Protein AF-A0AAD7SJH3-F1 (afdb_monomer_lite)

Sequence (180 aa):
MQALAALWVFVWAHLFPTWGDMVGSFRTSRNCTSFNQGKVPEWGAATPGAAHLCQRFHNSYHFTTLYDTHHRVAVYSAYRFQTSNGGGREKRWFVEPQAYILVGALPSASNWIVKNVNIPEYLWNAYCCLDNNGTSCAGATALNTEQNWVGRYTIADLMAFLRQYANSPVGELFFNNSEA

Organism: NCBI:txid143900

pLDDT: mean 78.44, std 15.68, range [33.34, 97.12]

Structure (mmCIF, N/CA/C/O backbone):
data_AF-A0AAD7SJH3-F1
#
_entry.id   AF-A0AAD7SJH3-F1
#
loop_
_atom_site.group_PDB
_atom_site.id
_atom_site.type_symbol
_atom_site.label_atom_id
_atom_site.label_alt_id
_atom_site.label_comp_id
_atom_site.label_asym_id
_atom_site.label_entity_id
_atom_site.label_seq_id
_atom_site.pdbx_PDB_ins_code
_atom_site.Cartn_x
_atom_site.Cartn_y
_atom_site.Cartn_z
_atom_site.occupancy
_atom_site.B_iso_or_equiv
_atom_site.auth_seq_id
_atom_site.auth_comp_id
_atom_site.auth_asym_id
_atom_site.auth_atom_id
_atom_site.pdbx_PDB_model_num
ATOM 1 N N . MET A 1 1 ? -42.296 -23.174 -16.520 1.00 50.28 1 MET A N 1
ATOM 2 C CA . MET A 1 1 ? -41.792 -22.275 -15.453 1.00 50.28 1 MET A CA 1
ATOM 3 C C . MET A 1 1 ? -40.315 -22.488 -15.075 1.00 50.28 1 MET A C 1
ATOM 5 O O . MET A 1 1 ? -39.838 -21.762 -14.221 1.00 50.28 1 MET A O 1
ATOM 9 N N . GLN A 1 2 ? -39.550 -23.386 -15.718 1.00 54.12 2 GLN A N 1
ATOM 10 C CA . GLN A 1 2 ? -38.122 -23.595 -15.389 1.00 54.12 2 GLN A CA 1
ATOM 11 C C . GLN A 1 2 ? -37.138 -22.798 -16.274 1.00 54.12 2 GLN A C 1
ATOM 13 O O . GLN A 1 2 ? -36.023 -22.521 -15.851 1.00 54.12 2 GLN A O 1
ATOM 18 N N . ALA A 1 3 ? -37.552 -22.364 -17.472 1.00 53.38 3 ALA A N 1
ATOM 19 C CA . ALA A 1 3 ? -36.672 -21.644 -18.404 1.00 53.38 3 ALA A CA 1
ATOM 20 C C . ALA A 1 3 ? -36.389 -20.182 -17.996 1.00 53.38 3 ALA A C 1
ATOM 22 O O . ALA A 1 3 ? -35.304 -19.666 -18.248 1.00 53.38 3 ALA A O 1
ATOM 23 N N . LEU A 1 4 ? -37.341 -19.519 -17.329 1.00 53.22 4 LEU A N 1
ATOM 24 C CA . LEU A 1 4 ? -37.188 -18.123 -16.900 1.00 53.22 4 LEU A CA 1
ATOM 25 C C . LEU A 1 4 ? -36.188 -17.976 -15.744 1.00 53.22 4 LEU A C 1
ATOM 27 O O . LEU A 1 4 ? -35.450 -17.001 -15.711 1.00 53.22 4 LEU A O 1
ATOM 31 N N . ALA A 1 5 ? -36.104 -18.958 -14.841 1.00 54.34 5 ALA A N 1
ATOM 32 C CA . ALA A 1 5 ? -35.140 -18.934 -13.740 1.00 54.34 5 ALA A CA 1
ATOM 33 C C . ALA A 1 5 ? -33.687 -19.065 -14.233 1.00 54.34 5 ALA A C 1
ATOM 35 O O . ALA A 1 5 ? -32.801 -18.388 -13.719 1.00 54.34 5 ALA A O 1
ATOM 36 N N . ALA A 1 6 ? -33.443 -19.876 -15.270 1.00 54.69 6 ALA A N 1
ATOM 37 C CA . ALA A 1 6 ? -32.112 -20.038 -15.855 1.00 54.69 6 ALA A CA 1
ATOM 38 C C . ALA A 1 6 ? -31.605 -18.741 -16.509 1.00 54.69 6 ALA A C 1
ATOM 40 O O . ALA A 1 6 ? -30.454 -18.360 -16.312 1.00 54.69 6 ALA A O 1
ATOM 41 N N . LEU A 1 7 ? -32.476 -18.016 -17.221 1.00 52.38 7 LEU A N 1
ATOM 42 C CA . LEU A 1 7 ? -32.133 -16.737 -17.858 1.00 52.38 7 LEU A CA 1
ATOM 43 C C . LEU A 1 7 ? -31.694 -15.664 -16.847 1.00 52.38 7 LEU A C 1
ATOM 45 O O . LEU A 1 7 ? -30.795 -14.884 -17.146 1.00 52.38 7 LEU A O 1
ATOM 49 N N . TRP A 1 8 ? -32.253 -15.653 -15.635 1.00 55.47 8 TRP A N 1
ATOM 50 C CA . TRP A 1 8 ? -31.854 -14.705 -14.586 1.00 55.47 8 TRP A CA 1
ATOM 51 C C . TRP A 1 8 ? -30.461 -14.994 -14.008 1.00 55.47 8 TRP A C 1
ATOM 53 O O . TRP A 1 8 ? -29.718 -14.059 -13.711 1.00 55.47 8 TRP A O 1
ATOM 63 N N . VAL A 1 9 ? -30.066 -16.268 -13.912 1.00 58.56 9 VAL A N 1
ATOM 64 C CA . VAL A 1 9 ? -28.726 -16.669 -13.443 1.00 58.56 9 VAL A CA 1
ATOM 65 C C . VAL A 1 9 ? -27.640 -16.265 -14.449 1.00 58.56 9 VAL A C 1
ATOM 67 O O . VAL A 1 9 ? -26.593 -15.756 -14.051 1.00 58.56 9 VAL A O 1
ATOM 70 N N . PHE A 1 10 ? -27.900 -16.414 -15.753 1.00 53.56 10 PHE A N 1
ATOM 71 C CA . PHE A 1 10 ? -26.958 -16.001 -16.803 1.00 53.56 10 PHE A CA 1
ATOM 72 C C . PHE A 1 10 ? -26.792 -14.478 -16.898 1.00 53.56 10 PHE A C 1
ATOM 74 O O . PHE A 1 10 ? -25.682 -13.996 -17.112 1.00 53.56 10 PHE A O 1
ATOM 81 N N . VAL A 1 11 ? -27.861 -13.706 -16.680 1.00 56.72 11 VAL A N 1
ATOM 82 C CA . VAL A 1 11 ? -27.787 -12.234 -16.689 1.00 56.72 11 VAL A CA 1
ATOM 83 C C . VAL A 1 11 ? -26.975 -11.705 -15.498 1.00 56.72 11 VAL A C 1
ATOM 85 O O . VAL A 1 11 ? -26.199 -10.768 -15.663 1.00 56.72 11 VAL A O 1
ATOM 88 N N . TRP A 1 12 ? -27.060 -12.334 -14.320 1.00 54.16 12 TRP A N 1
ATOM 89 C CA . TRP A 1 12 ? -26.254 -11.944 -13.152 1.00 54.16 12 TRP A CA 1
ATOM 90 C C . TRP A 1 12 ? -24.762 -12.276 -13.296 1.00 54.16 12 TRP A C 1
ATOM 92 O O . TRP A 1 12 ? -23.918 -11.487 -12.878 1.00 54.16 12 TRP A O 1
ATOM 102 N N . ALA A 1 13 ? -24.413 -13.394 -13.939 1.00 51.88 13 ALA A N 1
ATOM 103 C CA . ALA A 1 13 ? -23.016 -13.785 -14.154 1.00 51.88 13 ALA A CA 1
ATOM 104 C C . ALA A 1 13 ? -22.251 -12.853 -15.120 1.00 51.88 13 ALA A C 1
ATOM 106 O O . ALA A 1 13 ? -21.021 -12.821 -15.098 1.00 51.88 13 ALA A O 1
ATOM 107 N N . HIS A 1 14 ? -22.959 -12.080 -15.950 1.00 50.81 14 HIS A N 1
ATOM 108 C CA . HIS A 1 14 ? -22.370 -11.158 -16.930 1.00 50.81 14 HIS A CA 1
ATOM 109 C C . HIS A 1 14 ? -22.370 -9.682 -16.494 1.00 50.81 14 HIS A C 1
ATOM 111 O O . HIS A 1 14 ? -21.865 -8.837 -17.229 1.00 50.81 14 HIS A O 1
ATOM 117 N N . LEU A 1 15 ? -22.899 -9.361 -15.306 1.00 51.69 15 LEU A N 1
ATOM 118 C CA . LEU A 1 15 ? -23.045 -7.981 -14.815 1.00 51.69 15 LEU A CA 1
ATOM 119 C C . LEU A 1 15 ? -22.045 -7.573 -13.718 1.00 51.69 15 LEU A C 1
ATOM 121 O O . LEU A 1 15 ? -22.102 -6.441 -13.245 1.00 51.69 15 LEU A O 1
ATOM 125 N N . PHE A 1 16 ? -21.094 -8.435 -13.345 1.00 51.72 16 PHE A N 1
ATOM 126 C CA . PHE A 1 16 ? -20.025 -8.087 -12.399 1.00 51.72 16 PHE A CA 1
ATOM 127 C C . PHE A 1 16 ? -18.667 -8.021 -13.118 1.00 51.72 16 PHE A C 1
ATOM 129 O O . PHE A 1 16 ? -17.967 -9.029 -13.200 1.00 51.72 16 PHE A O 1
ATOM 136 N N . PRO A 1 17 ? -18.261 -6.850 -13.651 1.00 53.44 17 PRO A N 1
ATOM 137 C CA . PRO A 1 17 ? -17.028 -6.701 -14.433 1.00 53.44 17 PRO A CA 1
ATOM 138 C C . PRO A 1 17 ? -15.735 -6.750 -13.595 1.00 53.44 17 PRO A C 1
ATOM 140 O O . PRO A 1 17 ? -14.642 -6.605 -14.145 1.00 53.44 17 PRO A O 1
ATOM 143 N N . THR A 1 18 ? -15.827 -6.984 -12.284 1.00 50.72 18 THR A N 1
ATOM 144 C CA . THR A 1 18 ? -14.673 -7.134 -11.388 1.00 50.72 18 THR A CA 1
ATOM 145 C C . THR A 1 18 ? -14.770 -8.455 -10.633 1.00 50.72 18 THR A C 1
ATOM 147 O O . THR A 1 18 ? -15.501 -8.568 -9.649 1.00 50.72 18 THR A O 1
ATOM 150 N N . TRP A 1 19 ? -14.036 -9.466 -11.095 1.00 64.00 19 TRP A N 1
ATOM 151 C CA . TRP A 1 19 ? -13.797 -10.690 -10.326 1.00 64.00 19 TRP A CA 1
ATOM 152 C C . TRP A 1 19 ? -12.509 -10.539 -9.514 1.00 64.00 19 TRP A C 1
ATOM 154 O O . TRP A 1 19 ? -11.524 -9.973 -9.986 1.00 64.00 19 TRP A O 1
ATOM 164 N N . GLY A 1 20 ? -12.521 -11.028 -8.279 1.00 73.88 20 GLY A N 1
ATOM 165 C CA . GLY A 1 20 ? -11.340 -11.127 -7.433 1.00 73.88 20 GLY A CA 1
ATOM 166 C C . GLY A 1 20 ? -11.216 -12.549 -6.909 1.00 73.88 20 GLY A C 1
ATOM 167 O O . GLY A 1 20 ? -12.214 -13.134 -6.496 1.00 73.88 20 GLY A O 1
ATOM 168 N N . ASP A 1 21 ? -10.002 -13.087 -6.930 1.00 84.56 21 ASP A N 1
ATOM 169 C CA . ASP A 1 21 ? -9.717 -14.436 -6.453 1.00 84.56 21 ASP A CA 1
ATOM 170 C C . ASP A 1 21 ? -9.024 -14.351 -5.090 1.00 84.56 21 ASP A C 1
ATOM 172 O O . ASP A 1 21 ? -8.019 -13.650 -4.936 1.00 84.56 21 ASP A O 1
ATOM 176 N N . MET A 1 22 ? -9.544 -15.079 -4.100 1.00 86.69 22 MET A N 1
ATOM 177 C CA . MET A 1 22 ? -8.816 -15.326 -2.858 1.00 86.69 22 MET A CA 1
ATOM 178 C C . MET A 1 22 ? -7.807 -16.445 -3.115 1.00 86.69 22 MET A C 1
ATOM 180 O O . MET A 1 22 ? -8.180 -17.551 -3.508 1.00 86.69 22 MET A O 1
ATOM 184 N N . VAL A 1 23 ? -6.525 -16.162 -2.904 1.00 86.44 23 VAL A N 1
ATOM 185 C CA . VAL A 1 23 ? -5.441 -17.127 -3.112 1.00 86.44 23 VAL A CA 1
ATOM 186 C C . VAL A 1 23 ? -4.865 -17.587 -1.778 1.00 86.44 23 VAL A C 1
ATOM 188 O O . VAL A 1 23 ? -4.922 -16.871 -0.785 1.00 86.44 23 VAL A O 1
ATOM 191 N N . GLY A 1 24 ? -4.281 -18.787 -1.740 1.00 83.06 24 GLY A N 1
ATOM 192 C CA . GLY A 1 24 ? -3.614 -19.272 -0.526 1.00 83.06 24 GLY A CA 1
ATOM 193 C C . GLY A 1 24 ? -2.335 -18.491 -0.194 1.00 83.06 24 GLY A C 1
ATOM 194 O O . GLY A 1 24 ? -2.005 -18.302 0.969 1.00 83.06 24 GLY A O 1
ATOM 195 N N . SER A 1 25 ? -1.609 -18.032 -1.218 1.00 82.25 25 SER A N 1
ATOM 196 C CA . SER A 1 25 ? -0.428 -17.177 -1.081 1.00 82.25 25 SER A CA 1
ATOM 197 C C . SER A 1 25 ? -0.118 -16.484 -2.409 1.00 82.25 25 SER A C 1
ATOM 199 O O . SER A 1 25 ? -0.305 -17.058 -3.486 1.00 82.25 25 SER A O 1
ATOM 201 N N . PHE A 1 26 ? 0.442 -15.275 -2.352 1.00 82.62 26 PHE A N 1
ATOM 202 C CA . PHE A 1 26 ? 0.955 -14.593 -3.545 1.00 82.62 26 PHE A CA 1
ATOM 203 C C . PHE A 1 26 ? 2.170 -15.293 -4.173 1.00 82.62 26 PHE A C 1
ATOM 205 O O . PHE A 1 26 ? 2.428 -15.103 -5.363 1.00 82.62 26 PHE A O 1
ATOM 212 N N . ARG A 1 27 ? 2.902 -16.122 -3.410 1.00 74.75 27 ARG A N 1
ATOM 213 C CA . ARG A 1 27 ? 4.070 -16.868 -3.918 1.00 74.75 27 ARG A CA 1
ATOM 214 C C . ARG A 1 27 ? 3.678 -18.049 -4.804 1.00 74.75 27 ARG A C 1
ATOM 216 O O . ARG A 1 27 ? 4.405 -18.374 -5.734 1.00 74.75 27 ARG A O 1
ATOM 223 N N . THR A 1 28 ? 2.551 -18.699 -4.519 1.00 74.62 28 THR A N 1
ATOM 224 C CA . THR A 1 28 ? 2.079 -19.867 -5.282 1.00 74.62 28 THR A CA 1
ATOM 225 C C . THR A 1 28 ? 1.184 -19.484 -6.460 1.00 74.62 28 THR A C 1
ATOM 227 O O . THR A 1 28 ? 1.094 -20.237 -7.431 1.00 74.62 28 THR A O 1
ATOM 230 N N . SER A 1 29 ? 0.558 -18.304 -6.426 1.00 75.38 29 SER A N 1
ATOM 231 C CA . SER A 1 29 ? -0.288 -17.812 -7.517 1.00 75.38 29 SER A CA 1
ATOM 232 C C . SER A 1 29 ? 0.513 -17.078 -8.599 1.00 75.38 29 SER A C 1
ATOM 234 O O . SER A 1 29 ? 0.671 -15.858 -8.548 1.00 75.38 29 SER A O 1
ATOM 236 N N . ARG A 1 30 ? 0.948 -17.815 -9.635 1.00 70.31 30 ARG A N 1
ATOM 237 C CA . ARG A 1 30 ? 1.700 -17.277 -10.794 1.00 70.31 30 ARG A CA 1
ATOM 238 C C . ARG A 1 30 ? 1.043 -16.066 -11.471 1.00 70.31 30 ARG A C 1
ATOM 240 O O . ARG A 1 30 ? 1.749 -15.235 -12.030 1.00 70.31 30 ARG A O 1
ATOM 247 N N . ASN A 1 31 ? -0.281 -15.955 -11.403 1.00 72.69 31 ASN A N 1
ATOM 248 C CA . ASN A 1 31 ? -1.040 -14.885 -12.051 1.00 72.69 31 ASN A CA 1
ATOM 249 C C . ASN A 1 31 ? -0.913 -13.525 -11.346 1.00 72.69 31 ASN A C 1
ATOM 251 O O . ASN A 1 31 ? -1.164 -12.491 -11.957 1.00 72.69 31 ASN A O 1
ATOM 255 N N . CYS A 1 32 ? -0.533 -13.524 -10.068 1.00 73.31 32 CYS A N 1
ATOM 256 C CA . CYS A 1 32 ? -0.534 -12.334 -9.218 1.00 73.31 32 CYS A CA 1
ATOM 257 C C . CYS A 1 32 ? 0.868 -11.951 -8.726 1.00 73.31 32 CYS A C 1
ATOM 259 O O . CYS A 1 32 ? 1.095 -10.828 -8.282 1.00 73.31 32 CYS A O 1
ATOM 261 N N . THR A 1 33 ? 1.835 -12.869 -8.811 1.00 67.44 33 THR A N 1
ATOM 262 C CA . THR A 1 33 ? 3.204 -12.651 -8.322 1.00 67.44 33 THR A CA 1
ATOM 263 C C . THR A 1 33 ? 3.924 -11.505 -9.047 1.00 67.44 33 THR A C 1
ATOM 265 O O . THR A 1 33 ? 4.799 -10.868 -8.462 1.00 67.44 33 THR A O 1
ATOM 268 N N . SER A 1 34 ? 3.543 -11.191 -10.293 1.00 65.00 34 SER A N 1
ATOM 269 C CA . SER A 1 34 ? 4.187 -10.153 -11.114 1.00 65.00 34 SER A CA 1
ATOM 270 C C . SER A 1 34 ? 4.087 -8.737 -10.537 1.00 65.00 34 SER A C 1
ATOM 272 O O . SER A 1 34 ? 4.909 -7.890 -10.879 1.00 65.00 34 SER A O 1
ATOM 274 N N . PHE A 1 35 ? 3.106 -8.466 -9.670 1.00 63.34 35 PHE A N 1
ATOM 275 C CA . PHE A 1 35 ? 2.871 -7.126 -9.113 1.00 63.34 35 PHE A CA 1
ATOM 276 C C . PHE A 1 35 ? 3.778 -6.786 -7.929 1.00 63.34 35 PHE A C 1
ATOM 278 O O . PHE A 1 35 ? 3.987 -5.613 -7.646 1.00 63.34 35 PHE A O 1
ATOM 285 N N . ASN A 1 36 ? 4.384 -7.797 -7.306 1.00 59.31 36 ASN A N 1
ATOM 286 C CA . ASN A 1 36 ? 5.293 -7.636 -6.171 1.00 59.31 36 ASN A CA 1
ATOM 287 C C . ASN A 1 36 ? 6.776 -7.685 -6.590 1.00 59.31 36 ASN A C 1
ATOM 289 O O . ASN A 1 36 ? 7.635 -7.996 -5.777 1.00 59.31 36 ASN A O 1
ATOM 293 N N . GLN A 1 37 ? 7.102 -7.492 -7.877 1.00 66.19 37 GLN A N 1
ATOM 294 C CA . GLN A 1 37 ? 8.475 -7.653 -8.401 1.00 66.19 37 GLN A CA 1
ATOM 295 C C . GLN A 1 37 ? 9.161 -8.977 -7.985 1.00 66.19 37 GLN A C 1
ATOM 297 O O . GLN A 1 37 ? 10.377 -9.051 -7.851 1.00 66.19 37 GLN A O 1
ATOM 302 N N . GLY A 1 38 ? 8.390 -10.041 -7.734 1.00 63.22 38 GLY A N 1
ATOM 303 C CA . GLY A 1 38 ? 8.919 -11.321 -7.252 1.00 63.22 38 GLY A CA 1
ATOM 304 C C . GLY A 1 38 ? 9.262 -11.398 -5.752 1.00 63.22 38 GLY A C 1
ATOM 305 O O . GLY A 1 38 ? 9.573 -12.496 -5.291 1.00 63.22 38 GLY A O 1
ATOM 306 N N . LYS A 1 39 ? 9.149 -10.310 -4.971 1.00 71.69 39 LYS A N 1
ATOM 307 C CA . LYS A 1 39 ? 9.269 -10.313 -3.499 1.00 71.69 39 LYS A CA 1
ATOM 308 C C . LYS A 1 39 ? 7.989 -9.804 -2.843 1.00 71.69 39 LYS A C 1
ATOM 310 O O . LYS A 1 39 ? 7.623 -8.647 -2.959 1.00 71.69 39 LYS A O 1
ATOM 315 N N . VAL A 1 40 ? 7.311 -10.696 -2.135 1.00 73.81 40 VAL A N 1
ATOM 316 C CA . VAL A 1 40 ? 6.111 -10.374 -1.360 1.00 73.81 40 VAL A CA 1
ATOM 317 C C . VAL A 1 40 ? 6.563 -9.853 0.008 1.00 73.81 40 VAL A C 1
ATOM 319 O O . VAL A 1 40 ? 7.284 -10.599 0.676 1.00 73.81 40 VAL A O 1
ATOM 322 N N . PRO A 1 41 ? 6.168 -8.637 0.438 1.00 78.00 41 PRO A N 1
ATOM 323 C CA . PRO A 1 41 ? 6.469 -8.160 1.784 1.00 78.00 41 PRO A CA 1
ATOM 324 C C . PRO A 1 41 ? 5.997 -9.170 2.834 1.00 78.00 41 PRO A C 1
ATOM 326 O O . PRO A 1 41 ? 4.868 -9.664 2.767 1.00 78.00 41 PRO A O 1
ATOM 329 N N . GLU A 1 42 ? 6.862 -9.485 3.800 1.00 79.44 42 GLU A N 1
ATOM 330 C CA . GLU A 1 42 ? 6.525 -10.401 4.901 1.00 79.44 42 GLU A CA 1
ATOM 331 C C . GLU A 1 42 ? 5.559 -9.758 5.896 1.00 79.44 42 GLU A C 1
ATOM 333 O O . GLU A 1 42 ? 4.861 -10.447 6.647 1.00 79.44 42 GLU A O 1
ATOM 338 N N . TRP A 1 43 ? 5.486 -8.428 5.877 1.00 78.00 43 TRP A N 1
ATOM 339 C CA . TRP A 1 43 ? 4.593 -7.681 6.730 1.00 78.00 43 TRP A CA 1
ATOM 340 C C . TRP A 1 43 ? 3.134 -8.102 6.551 1.00 78.00 43 TRP A C 1
ATOM 342 O O . TRP A 1 43 ? 2.582 -8.060 5.451 1.00 78.00 43 TRP A O 1
ATOM 352 N N . GLY A 1 44 ? 2.502 -8.501 7.654 1.00 74.50 44 GLY A N 1
ATOM 353 C CA . GLY A 1 44 ? 1.100 -8.907 7.679 1.00 74.50 44 GLY A CA 1
ATOM 354 C C . GLY A 1 44 ? 0.835 -10.285 7.069 1.00 74.50 44 GLY A C 1
ATOM 355 O O . GLY A 1 44 ? -0.249 -10.826 7.262 1.00 74.50 44 GLY A O 1
ATOM 356 N N . ALA A 1 45 ? 1.801 -10.886 6.363 1.00 75.69 45 ALA A N 1
ATOM 357 C CA . ALA A 1 45 ? 1.627 -12.190 5.721 1.00 75.69 45 ALA A CA 1
ATOM 358 C C . ALA A 1 45 ? 1.471 -13.319 6.754 1.00 75.69 45 ALA A C 1
ATOM 360 O O . ALA A 1 45 ? 0.807 -14.319 6.493 1.00 75.69 45 ALA A O 1
ATOM 361 N N . ALA A 1 46 ? 2.067 -13.139 7.937 1.00 71.50 46 ALA A N 1
ATOM 362 C CA . ALA A 1 46 ? 1.937 -14.044 9.076 1.00 71.50 46 ALA A CA 1
ATOM 363 C C . ALA A 1 46 ? 0.735 -13.722 9.985 1.00 71.50 46 ALA A C 1
ATOM 365 O O . ALA A 1 46 ? 0.504 -14.445 10.955 1.00 71.50 46 ALA A O 1
ATOM 366 N N . THR A 1 47 ? -0.019 -12.650 9.713 1.00 75.88 47 THR A N 1
ATOM 367 C CA . THR A 1 47 ? -1.173 -12.285 10.539 1.00 75.88 47 THR A CA 1
ATOM 368 C C . THR A 1 47 ? -2.251 -13.365 10.403 1.00 75.88 47 THR A C 1
ATOM 370 O O . THR A 1 47 ? -2.670 -13.671 9.282 1.00 75.88 47 THR A O 1
ATOM 373 N N . PRO A 1 48 ? -2.730 -13.958 11.514 1.00 80.38 48 PRO A N 1
ATOM 374 C CA . PRO A 1 48 ? -3.860 -14.878 11.470 1.00 80.38 48 PRO A CA 1
ATOM 375 C C . PRO A 1 48 ? -5.051 -14.217 10.769 1.00 80.38 48 PRO A C 1
ATOM 377 O O . PRO A 1 48 ? -5.361 -13.065 11.040 1.00 80.38 48 PRO A O 1
ATOM 380 N N . GLY A 1 49 ? -5.690 -14.912 9.829 1.00 83.94 49 GLY A N 1
ATOM 381 C CA . GLY A 1 49 ? -6.807 -14.344 9.067 1.00 83.94 49 GLY A CA 1
ATOM 382 C C . GLY A 1 49 ? -6.413 -13.377 7.941 1.00 83.94 49 GLY A C 1
ATOM 383 O O . GLY A 1 49 ? -7.299 -12.829 7.294 1.00 83.94 49 GLY A O 1
ATOM 384 N N . ALA A 1 50 ? -5.126 -13.179 7.640 1.00 88.75 50 ALA A N 1
ATOM 385 C CA . ALA A 1 50 ? -4.736 -12.399 6.468 1.00 88.75 50 ALA A CA 1
ATOM 386 C C . ALA A 1 50 ? -5.270 -13.034 5.168 1.00 88.75 50 ALA A C 1
ATOM 388 O O . ALA A 1 50 ? -4.967 -14.182 4.829 1.00 88.75 50 ALA A O 1
ATOM 389 N N . ALA A 1 51 ? -6.062 -12.270 4.421 1.00 91.50 51 ALA A N 1
ATOM 390 C CA . ALA A 1 51 ? -6.598 -12.656 3.128 1.0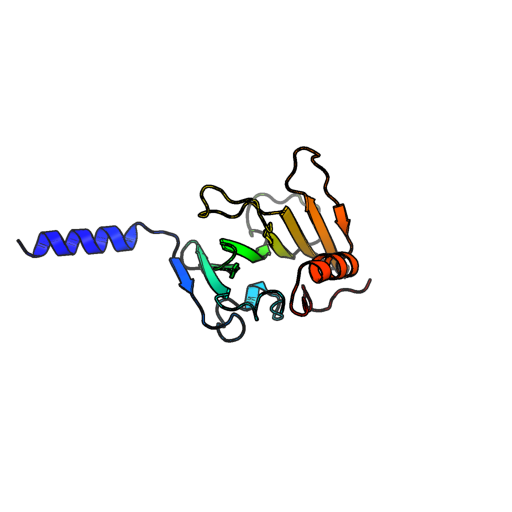0 91.50 51 ALA A CA 1
ATOM 391 C C . ALA A 1 51 ? -5.690 -12.143 2.006 1.00 91.50 51 ALA A C 1
ATOM 393 O O . ALA A 1 51 ? -5.414 -10.948 1.905 1.00 91.50 51 ALA A O 1
ATOM 394 N N . HIS A 1 52 ? -5.258 -13.049 1.131 1.00 90.12 52 HIS A N 1
ATOM 395 C CA . HIS A 1 52 ? -4.482 -12.713 -0.057 1.00 90.12 52 HIS A CA 1
ATOM 396 C C . HIS A 1 52 ? -5.438 -12.577 -1.245 1.00 90.12 52 HIS A C 1
ATOM 398 O O . HIS A 1 52 ? -6.010 -13.568 -1.705 1.00 90.12 52 HIS A O 1
ATOM 404 N N . LEU A 1 53 ? -5.633 -11.353 -1.730 1.00 91.06 53 LEU A N 1
ATOM 405 C CA . LEU A 1 53 ? -6.601 -11.042 -2.779 1.00 91.06 53 LEU A CA 1
ATOM 406 C C . LEU A 1 53 ? -5.888 -10.702 -4.087 1.00 91.06 53 LEU A C 1
ATOM 408 O O . LEU A 1 53 ? -5.012 -9.841 -4.124 1.00 91.06 5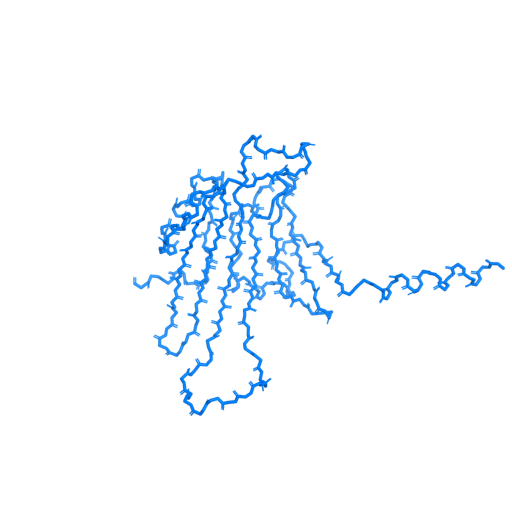3 LEU A O 1
ATOM 412 N N . CYS A 1 54 ? -6.295 -11.354 -5.170 1.00 88.31 54 CYS A N 1
ATOM 413 C CA . CYS A 1 54 ? -5.892 -11.023 -6.529 1.00 88.31 54 CYS A CA 1
ATOM 414 C C . CYS A 1 54 ? -7.060 -10.375 -7.261 1.00 88.31 54 CYS A C 1
ATOM 416 O O . CYS A 1 54 ? -8.074 -11.029 -7.497 1.00 88.31 54 CYS A O 1
ATOM 418 N N . GLN A 1 55 ? -6.932 -9.110 -7.643 1.00 87.44 55 GLN A N 1
ATOM 419 C CA . GLN A 1 55 ? -8.053 -8.353 -8.188 1.00 87.44 55 GLN A CA 1
ATOM 420 C C . GLN A 1 55 ? -7.907 -8.167 -9.698 1.00 87.44 55 GLN A C 1
ATOM 422 O O . GLN A 1 55 ? -6.809 -7.928 -10.222 1.00 87.44 55 GLN A O 1
ATOM 427 N N . ARG A 1 56 ? -9.036 -8.322 -10.401 1.00 85.38 56 ARG A N 1
ATOM 428 C CA . ARG A 1 56 ? -9.092 -8.309 -11.860 1.00 85.38 56 ARG A CA 1
ATOM 429 C C . ARG A 1 56 ? -9.955 -7.167 -12.369 1.00 85.38 56 ARG A C 1
ATOM 431 O O . ARG A 1 56 ? -10.988 -6.833 -11.794 1.00 85.38 56 ARG A O 1
ATOM 438 N N . PHE A 1 57 ? -9.548 -6.633 -13.508 1.00 80.75 57 PHE A N 1
ATOM 439 C CA . PHE A 1 57 ? -10.291 -5.661 -14.295 1.00 80.75 57 PHE A CA 1
ATOM 440 C C . PHE A 1 57 ? -10.246 -6.105 -15.759 1.00 80.75 57 PHE A C 1
ATOM 442 O O . PHE A 1 57 ? -9.200 -6.528 -16.244 1.00 80.75 57 PHE A O 1
ATOM 449 N N . HIS A 1 58 ? -11.402 -6.132 -16.434 1.00 82.75 58 HIS A N 1
ATOM 450 C CA . HIS A 1 58 ? -11.553 -6.722 -17.776 1.00 82.75 58 HIS A CA 1
ATOM 451 C C . HIS A 1 58 ? -10.856 -8.086 -17.927 1.00 82.75 58 HIS A C 1
ATOM 453 O O . HIS A 1 58 ? -10.105 -8.329 -18.870 1.00 82.75 58 HIS A O 1
ATOM 459 N N . ASN A 1 59 ? -11.097 -8.985 -16.966 1.00 81.56 59 ASN A N 1
ATOM 460 C CA . ASN A 1 59 ? -10.556 -10.348 -16.941 1.00 81.56 59 ASN A CA 1
ATOM 461 C C . ASN A 1 59 ? -9.017 -10.441 -16.799 1.00 81.56 59 ASN A C 1
ATOM 463 O O . ASN A 1 59 ? -8.485 -11.551 -16.771 1.00 81.56 59 ASN A O 1
ATOM 467 N N . SER A 1 60 ? -8.316 -9.318 -16.624 1.00 80.81 60 SER A N 1
ATOM 468 C CA . SER A 1 60 ? -6.864 -9.237 -16.420 1.00 80.81 60 SER A CA 1
ATOM 469 C C . SER A 1 60 ? -6.541 -8.898 -14.968 1.00 80.81 60 SER A C 1
ATOM 471 O O . SER A 1 60 ? -7.250 -8.108 -14.352 1.00 80.81 60 SER A O 1
ATOM 473 N N . TYR A 1 61 ? -5.496 -9.494 -14.393 1.00 82.44 61 TYR A N 1
ATOM 474 C CA . TYR A 1 61 ? -5.025 -9.113 -13.057 1.00 82.44 61 TYR A CA 1
ATOM 475 C C . TYR A 1 61 ? -4.321 -7.761 -13.129 1.00 82.44 61 TYR A C 1
ATOM 477 O O . TYR A 1 61 ? -3.556 -7.520 -14.061 1.00 82.44 61 TYR A O 1
ATOM 485 N N . HIS A 1 62 ? -4.572 -6.893 -12.152 1.00 84.38 62 HIS A N 1
ATOM 486 C CA . HIS A 1 62 ? -3.958 -5.560 -12.109 1.00 84.38 62 HIS A CA 1
ATOM 487 C C . HIS A 1 62 ? -3.372 -5.204 -10.741 1.00 84.38 62 HIS A C 1
ATOM 489 O O . HIS A 1 62 ? -2.476 -4.363 -10.666 1.00 84.38 62 HIS A O 1
ATOM 495 N N . PHE A 1 63 ? -3.875 -5.815 -9.667 1.00 87.25 63 PHE A N 1
ATOM 496 C CA . PHE A 1 63 ? -3.471 -5.483 -8.309 1.00 87.25 63 PHE A CA 1
ATOM 497 C C . PHE A 1 63 ? -3.605 -6.687 -7.375 1.00 87.25 63 PHE A C 1
ATOM 499 O O . PHE A 1 63 ? -4.448 -7.570 -7.574 1.00 87.25 63 PHE A O 1
ATOM 506 N N . THR A 1 64 ? -2.740 -6.725 -6.364 1.00 90.06 64 THR A N 1
ATOM 507 C CA . THR A 1 64 ? -2.781 -7.718 -5.285 1.00 90.06 64 THR A CA 1
ATOM 508 C C . THR A 1 64 ? -2.884 -7.024 -3.950 1.00 90.06 64 THR A C 1
ATOM 510 O O . THR A 1 64 ? -2.085 -6.130 -3.686 1.00 90.06 64 THR A O 1
ATOM 513 N N . THR A 1 65 ? -3.793 -7.467 -3.093 1.00 91.81 65 THR A N 1
ATOM 514 C CA . THR A 1 65 ? -4.043 -6.832 -1.799 1.00 91.81 65 THR A CA 1
ATOM 515 C C . THR A 1 65 ? -3.938 -7.846 -0.683 1.00 91.81 65 THR A C 1
ATOM 517 O O . THR A 1 65 ? -4.654 -8.849 -0.679 1.00 91.81 65 THR A O 1
ATOM 520 N N . LEU A 1 66 ? -3.049 -7.578 0.271 1.00 91.75 66 LEU A N 1
ATOM 521 C CA . LEU A 1 66 ? -3.023 -8.282 1.540 1.00 91.75 66 LEU A CA 1
ATOM 522 C C . LEU A 1 66 ? -3.975 -7.579 2.504 1.00 91.75 66 LEU A C 1
ATOM 524 O O . LEU A 1 66 ? -3.781 -6.411 2.849 1.00 91.75 66 LEU A O 1
ATOM 528 N N . TYR A 1 67 ? -5.015 -8.286 2.921 1.00 92.38 67 TYR A N 1
ATOM 529 C CA . TYR A 1 67 ? -6.081 -7.737 3.742 1.00 92.38 67 TYR A CA 1
ATOM 530 C C . TYR A 1 67 ? -6.094 -8.385 5.124 1.00 92.38 67 TYR A C 1
ATOM 532 O O . TYR A 1 67 ? -6.171 -9.605 5.238 1.00 92.38 67 TYR A O 1
ATOM 540 N N . ASP A 1 68 ? -6.048 -7.575 6.176 1.00 91.44 68 ASP A N 1
ATOM 541 C CA . ASP A 1 68 ? -6.214 -8.037 7.550 1.00 91.44 68 ASP A CA 1
ATOM 542 C C . ASP A 1 68 ? -7.710 -8.102 7.874 1.00 91.44 68 ASP A C 1
ATOM 544 O O . ASP A 1 68 ? -8.380 -7.073 7.976 1.00 91.44 68 ASP A O 1
ATOM 548 N N . THR A 1 69 ? -8.256 -9.309 8.047 1.00 91.50 69 THR A N 1
ATOM 549 C CA . THR A 1 69 ? -9.686 -9.480 8.343 1.00 91.50 69 THR A CA 1
ATOM 550 C C . THR A 1 69 ? -10.067 -9.111 9.773 1.00 91.50 69 THR A C 1
ATOM 552 O O . THR A 1 69 ? -11.235 -8.813 10.025 1.00 91.50 69 THR A O 1
ATOM 555 N N . HIS A 1 70 ? -9.122 -9.142 10.717 1.00 90.06 70 HIS A N 1
ATOM 556 C CA . HIS A 1 70 ? -9.390 -8.790 12.110 1.00 90.06 70 HIS A CA 1
ATOM 557 C C . HIS A 1 70 ? -9.496 -7.283 12.267 1.00 90.06 70 HIS A C 1
ATOM 559 O O . HIS A 1 70 ? -10.483 -6.800 12.819 1.00 90.06 70 HIS A O 1
ATOM 565 N N . HIS A 1 71 ? -8.524 -6.550 11.726 1.00 90.69 71 HIS A N 1
ATOM 566 C CA . HIS A 1 71 ? -8.529 -5.091 11.737 1.00 90.69 71 HIS A CA 1
ATOM 567 C C . HIS A 1 71 ? -9.340 -4.490 10.588 1.00 90.69 71 HIS A C 1
ATOM 569 O O . HIS A 1 71 ? -9.605 -3.298 10.591 1.00 90.69 71 HIS A O 1
ATOM 575 N N . ARG A 1 72 ? -9.787 -5.302 9.626 1.00 91.94 72 ARG A N 1
ATOM 576 C CA . ARG A 1 72 ? -10.603 -4.897 8.471 1.00 91.94 72 ARG A CA 1
ATOM 577 C C . ARG A 1 72 ? -9.960 -3.806 7.609 1.00 91.94 72 ARG A C 1
ATOM 579 O O . ARG A 1 72 ? -10.660 -2.952 7.063 1.00 91.94 72 ARG A O 1
ATOM 586 N N . VAL A 1 73 ? -8.640 -3.866 7.444 1.00 91.81 73 VAL A N 1
ATOM 587 C CA . VAL A 1 73 ? -7.853 -2.914 6.645 1.00 91.81 73 VAL A CA 1
ATOM 588 C C . VAL A 1 73 ? -6.984 -3.631 5.618 1.00 91.81 73 VAL A C 1
ATOM 590 O O . VAL A 1 73 ? -6.522 -4.752 5.829 1.00 91.81 73 VAL A O 1
ATOM 593 N N . ALA A 1 74 ? -6.732 -2.963 4.494 1.00 93.00 74 ALA A N 1
ATOM 594 C CA . ALA A 1 74 ? -5.715 -3.401 3.549 1.00 93.00 74 ALA A CA 1
ATOM 595 C C . ALA A 1 74 ? -4.332 -3.049 4.113 1.00 93.00 74 ALA A C 1
ATOM 597 O O . ALA A 1 74 ? -3.968 -1.873 4.161 1.00 93.00 74 ALA A O 1
ATOM 598 N N . VAL A 1 75 ? -3.570 -4.067 4.523 1.00 91.69 75 VAL A N 1
ATOM 599 C CA . VAL A 1 75 ? -2.191 -3.898 5.008 1.00 91.69 75 VAL A CA 1
ATOM 600 C C . VAL A 1 75 ? -1.352 -3.279 3.900 1.00 91.69 75 VAL A C 1
ATOM 602 O O . VAL A 1 75 ? -0.709 -2.254 4.109 1.00 91.69 75 VAL A O 1
ATOM 605 N N . TYR A 1 76 ? -1.429 -3.864 2.702 1.00 91.94 76 TYR A N 1
ATOM 606 C CA . TYR A 1 76 ? -0.935 -3.247 1.482 1.00 91.94 76 TYR A CA 1
ATOM 607 C C . TYR A 1 76 ? -1.692 -3.729 0.245 1.00 91.94 76 TYR A C 1
ATOM 609 O O . TYR A 1 76 ? -2.259 -4.821 0.214 1.00 91.94 76 TYR A O 1
ATOM 617 N N . SER A 1 77 ? -1.647 -2.916 -0.802 1.00 92.00 77 SER A N 1
ATOM 618 C CA . SER A 1 77 ? -1.994 -3.259 -2.173 1.00 92.00 77 SER A CA 1
ATOM 619 C C . SER A 1 77 ? -0.817 -2.927 -3.079 1.00 92.00 77 SER A C 1
ATOM 621 O O . SER A 1 77 ? -0.269 -1.827 -3.007 1.00 92.00 77 SER A O 1
ATOM 623 N N . ALA A 1 78 ? -0.440 -3.878 -3.923 1.00 90.88 78 ALA A N 1
ATOM 624 C CA . ALA A 1 78 ? 0.629 -3.745 -4.898 1.00 90.88 78 ALA A CA 1
ATOM 625 C C . ALA A 1 78 ? 0.046 -3.656 -6.303 1.00 90.88 78 ALA A C 1
ATOM 627 O O . ALA A 1 78 ? -0.823 -4.452 -6.675 1.00 90.88 78 ALA A O 1
ATOM 628 N N . TYR A 1 79 ? 0.549 -2.716 -7.093 1.00 86.81 79 TYR A N 1
ATOM 629 C CA . TYR A 1 79 ? 0.227 -2.617 -8.508 1.00 86.81 79 TYR A CA 1
ATOM 630 C C . TYR A 1 79 ? 1.430 -2.129 -9.308 1.00 86.81 79 TYR A C 1
ATOM 632 O O . TYR A 1 79 ? 2.334 -1.455 -8.807 1.00 86.81 79 TYR A O 1
ATOM 640 N N . ARG A 1 80 ? 1.432 -2.501 -10.587 1.00 84.50 80 ARG A N 1
ATOM 641 C CA . ARG A 1 80 ? 2.451 -2.094 -11.547 1.00 84.50 80 ARG A CA 1
ATOM 642 C C . ARG A 1 80 ? 1.829 -1.093 -12.500 1.00 84.50 80 ARG A C 1
ATOM 644 O O . ARG A 1 80 ? 0.880 -1.421 -13.208 1.00 84.50 80 ARG A O 1
ATOM 651 N N . PHE A 1 81 ? 2.392 0.102 -12.539 1.00 80.25 81 PHE A N 1
ATOM 652 C CA . PHE A 1 81 ? 2.050 1.088 -13.541 1.00 80.25 81 PHE A CA 1
ATOM 653 C C . PHE A 1 81 ? 2.847 0.808 -14.819 1.00 80.25 81 PHE A C 1
ATOM 655 O O . PHE A 1 81 ? 4.079 0.735 -14.806 1.00 80.25 81 PHE A O 1
ATOM 662 N N . GLN A 1 82 ? 2.120 0.617 -15.916 1.00 71.69 82 GLN A N 1
ATOM 663 C CA . GLN A 1 82 ? 2.654 0.511 -17.270 1.00 71.69 82 GLN A CA 1
ATOM 664 C C . GLN A 1 82 ? 2.049 1.650 -18.086 1.00 71.69 82 GLN A C 1
ATOM 666 O O . GLN A 1 82 ? 0.846 1.901 -17.991 1.00 71.69 82 GLN A O 1
ATOM 671 N N . THR A 1 83 ? 2.862 2.350 -18.870 1.00 65.12 83 THR A N 1
ATOM 672 C CA . THR A 1 83 ? 2.358 3.380 -19.778 1.00 65.12 83 THR A CA 1
ATOM 673 C C . THR A 1 83 ? 1.554 2.747 -20.920 1.00 65.12 83 THR A C 1
ATOM 675 O O . THR A 1 83 ? 1.767 1.597 -21.309 1.00 65.12 83 THR A O 1
ATOM 678 N N . SER A 1 84 ? 0.568 3.489 -21.428 1.00 57.12 84 SER A N 1
ATOM 679 C CA . SER A 1 84 ? -0.232 3.093 -22.591 1.00 57.12 84 SER A CA 1
ATOM 680 C C . SER A 1 84 ? 0.505 3.450 -23.881 1.00 57.12 84 SER A C 1
ATOM 682 O O . SER A 1 84 ? 0.958 4.581 -24.038 1.00 57.12 84 SER A O 1
ATOM 684 N N . ASN A 1 85 ? 0.521 2.534 -24.851 1.00 55.22 85 ASN A N 1
ATOM 685 C CA . ASN A 1 85 ? 1.123 2.726 -26.177 1.00 55.22 85 ASN A CA 1
ATOM 686 C C . ASN A 1 85 ? 0.367 3.721 -27.096 1.00 55.22 85 ASN A C 1
ATOM 688 O O . ASN A 1 85 ? 0.528 3.666 -28.316 1.00 55.22 85 ASN A O 1
ATOM 692 N N . GLY A 1 86 ? -0.484 4.619 -26.588 1.00 54.59 86 GLY A N 1
ATOM 693 C CA . GLY A 1 86 ? -1.261 5.489 -27.473 1.00 54.59 86 GLY A CA 1
ATOM 694 C C . GLY A 1 86 ? -2.061 6.585 -26.785 1.00 54.59 86 GLY A C 1
ATOM 695 O O . GLY A 1 86 ? -3.140 6.334 -26.259 1.00 54.59 86 GLY A O 1
ATOM 696 N N . GLY A 1 87 ? -1.552 7.816 -26.886 1.00 50.50 87 GLY A N 1
ATOM 697 C CA . GLY A 1 87 ? -2.265 9.036 -26.506 1.00 50.50 87 GLY A CA 1
ATOM 698 C C . GLY A 1 87 ? -1.471 10.331 -26.713 1.00 50.50 87 GLY A C 1
ATOM 699 O O . GLY A 1 87 ? -1.466 11.167 -25.824 1.00 50.50 87 GLY A O 1
ATOM 700 N N . GLY A 1 88 ? -0.799 10.501 -27.863 1.00 48.88 88 GLY A N 1
ATOM 701 C CA . GLY A 1 88 ? -0.195 11.783 -28.275 1.00 48.88 88 GLY A CA 1
ATOM 702 C C . GLY A 1 88 ? 1.264 11.991 -27.849 1.00 48.88 88 GLY A C 1
ATOM 703 O O . GLY A 1 88 ? 1.552 12.468 -26.761 1.00 48.88 88 GLY A O 1
ATOM 704 N N . ARG A 1 89 ? 2.200 11.679 -28.756 1.00 48.78 89 ARG A N 1
ATOM 705 C CA . ARG A 1 89 ? 3.644 11.935 -28.604 1.00 48.78 89 ARG A CA 1
ATOM 706 C C . ARG A 1 89 ? 3.940 13.433 -28.489 1.00 48.78 89 ARG A C 1
ATOM 708 O O . ARG A 1 89 ? 3.841 14.145 -29.489 1.00 48.78 89 ARG A O 1
ATOM 715 N N . GLU A 1 90 ? 4.481 13.872 -27.356 1.00 55.81 90 GLU A N 1
ATOM 716 C CA . GLU A 1 90 ? 5.489 14.932 -27.383 1.00 55.81 90 GLU A CA 1
ATOM 717 C C . GLU A 1 90 ? 6.818 14.313 -27.858 1.00 55.81 90 GLU A C 1
ATOM 719 O O . GLU A 1 90 ? 7.237 13.255 -27.398 1.00 55.81 90 GLU A O 1
ATOM 724 N N . LYS A 1 91 ? 7.479 14.928 -28.845 1.00 54.78 91 LYS A N 1
ATOM 725 C CA . LYS A 1 91 ? 8.674 14.373 -29.517 1.00 54.78 91 LYS A CA 1
ATOM 726 C C . LYS A 1 91 ? 9.971 14.450 -28.688 1.00 54.78 91 LYS A C 1
ATOM 728 O O . LYS A 1 91 ? 11.027 14.109 -29.214 1.00 54.78 91 LYS A O 1
ATOM 733 N N . ARG A 1 92 ? 9.919 14.878 -27.423 1.00 56.16 92 ARG A N 1
ATOM 734 C CA . ARG A 1 92 ? 11.070 14.902 -26.505 1.00 56.16 92 ARG A CA 1
ATOM 735 C C . ARG A 1 92 ? 11.073 13.621 -25.673 1.00 56.16 92 ARG A C 1
ATOM 737 O O . ARG A 1 92 ? 10.543 13.578 -24.574 1.00 56.16 92 ARG A O 1
ATOM 744 N N . TRP A 1 93 ? 11.612 12.555 -26.252 1.00 50.44 93 TRP A N 1
ATOM 745 C CA . TRP A 1 93 ? 11.689 11.238 -25.630 1.00 50.44 93 TRP A CA 1
ATOM 746 C C . TRP A 1 93 ? 12.913 11.165 -24.704 1.00 50.44 93 TRP A C 1
ATOM 748 O O . TRP A 1 93 ? 14.047 11.099 -25.159 1.00 50.44 93 TRP A O 1
ATOM 758 N N . PHE A 1 94 ? 12.683 11.137 -23.397 1.00 43.97 94 PHE A N 1
ATOM 759 C CA . PHE A 1 94 ? 13.534 10.405 -22.463 1.00 43.97 94 PHE A CA 1
ATOM 760 C C . PHE A 1 94 ? 12.599 9.410 -21.770 1.00 43.97 94 PHE A C 1
ATOM 762 O O . PHE A 1 94 ? 11.776 9.820 -20.968 1.00 43.97 94 PHE A O 1
ATOM 769 N N . VAL A 1 95 ? 12.662 8.147 -22.207 1.00 53.88 95 VAL A N 1
ATOM 770 C CA . VAL A 1 95 ? 12.253 6.902 -21.519 1.00 53.88 95 VAL A CA 1
ATOM 771 C C . VAL A 1 95 ? 10.988 6.963 -20.654 1.00 53.88 95 VAL A C 1
ATOM 773 O O . VAL A 1 95 ? 10.981 7.541 -19.574 1.00 53.88 95 VAL A O 1
ATOM 776 N N . GLU A 1 96 ? 9.940 6.259 -21.083 1.00 53.44 96 GLU A N 1
ATOM 777 C CA . GLU A 1 96 ? 8.710 6.076 -20.303 1.00 53.44 96 GLU A CA 1
ATOM 778 C C . GLU A 1 96 ? 8.966 5.184 -19.064 1.00 53.44 96 GLU A C 1
ATOM 780 O O . GLU A 1 96 ? 9.258 3.995 -19.235 1.00 53.44 96 GLU A O 1
ATOM 785 N N . PRO A 1 97 ? 8.880 5.708 -17.823 1.00 61.78 97 PRO A N 1
ATOM 786 C CA . PRO A 1 97 ? 9.265 4.955 -16.632 1.00 61.78 97 PRO A CA 1
ATOM 787 C C . PRO A 1 97 ? 8.243 3.870 -16.289 1.00 61.78 97 PRO A C 1
ATOM 789 O O . PRO A 1 97 ? 7.035 4.118 -16.248 1.00 61.78 97 PRO A O 1
ATOM 792 N N . GLN A 1 98 ? 8.723 2.672 -15.963 1.00 76.94 98 GLN A N 1
ATOM 793 C CA . GLN A 1 98 ? 7.894 1.668 -15.292 1.00 76.94 98 GLN A CA 1
ATOM 794 C C . GLN A 1 98 ? 7.890 1.982 -13.797 1.00 76.94 98 GLN A C 1
ATOM 796 O O . GLN A 1 98 ? 8.957 2.194 -13.225 1.00 76.94 98 GLN A O 1
ATOM 801 N N . ALA A 1 99 ? 6.724 1.988 -13.147 1.00 84.31 99 ALA A N 1
ATOM 802 C CA . ALA A 1 99 ? 6.645 2.239 -11.708 1.00 84.31 99 ALA A CA 1
ATOM 803 C C . ALA A 1 99 ? 5.960 1.086 -10.971 1.00 84.31 99 ALA A C 1
ATOM 805 O O . ALA A 1 99 ? 4.938 0.554 -11.411 1.00 84.31 99 ALA A O 1
ATOM 806 N N . TYR A 1 100 ? 6.525 0.714 -9.829 1.00 86.88 100 TYR A N 1
ATOM 807 C CA . TYR A 1 100 ? 5.945 -0.249 -8.901 1.00 86.88 100 TYR A CA 1
ATOM 808 C C . TYR A 1 100 ? 5.528 0.480 -7.651 1.00 86.88 100 TYR A C 1
ATOM 810 O O . TYR A 1 100 ? 6.310 1.254 -7.103 1.00 86.88 100 TYR A O 1
ATOM 818 N N . ILE A 1 101 ? 4.293 0.249 -7.227 1.00 89.31 101 ILE A N 1
ATOM 819 C CA . ILE A 1 101 ? 3.685 1.035 -6.170 1.00 89.31 101 ILE A CA 1
ATOM 820 C C . ILE A 1 101 ? 3.059 0.089 -5.157 1.00 89.31 101 ILE A C 1
ATOM 822 O O . ILE A 1 101 ? 2.312 -0.828 -5.505 1.00 89.31 101 ILE A O 1
ATOM 826 N N . LEU A 1 102 ? 3.375 0.354 -3.896 1.00 92.19 102 LEU A N 1
ATOM 827 C CA . LEU A 1 102 ? 2.744 -0.211 -2.721 1.00 92.19 102 LEU A CA 1
ATOM 828 C C . LEU A 1 102 ? 1.985 0.903 -2.012 1.00 92.19 102 LEU A C 1
ATOM 830 O O . LEU A 1 102 ? 2.514 1.991 -1.795 1.00 92.19 102 LEU A O 1
ATOM 834 N N . VAL A 1 103 ? 0.742 0.635 -1.645 1.00 94.44 103 VAL A N 1
ATOM 835 C CA . VAL A 1 103 ? -0.076 1.527 -0.816 1.00 94.44 103 VAL A CA 1
ATOM 836 C C . VAL A 1 103 ? -0.696 0.719 0.300 1.00 94.44 103 VAL A C 1
ATOM 838 O O . VAL A 1 103 ? -1.064 -0.428 0.074 1.00 94.44 103 VAL A O 1
ATOM 841 N N . GLY A 1 104 ? -0.857 1.289 1.482 1.00 94.44 104 GLY A N 1
ATOM 842 C CA . GLY A 1 104 ? -1.427 0.556 2.599 1.00 94.44 104 GLY A CA 1
ATOM 843 C C . GLY A 1 104 ? -1.925 1.444 3.721 1.00 94.44 104 GLY A C 1
ATOM 844 O O . GLY A 1 104 ? -1.808 2.671 3.685 1.00 94.44 104 GLY A O 1
ATOM 845 N N . ALA A 1 105 ? -2.503 0.790 4.721 1.00 94.50 105 ALA A N 1
ATOM 846 C CA . ALA A 1 105 ? -3.073 1.430 5.891 1.00 94.50 105 ALA A CA 1
ATOM 847 C C . ALA A 1 105 ? -2.567 0.756 7.170 1.00 94.50 105 ALA A C 1
ATOM 849 O O . ALA A 1 105 ? -2.508 -0.471 7.256 1.00 94.50 105 ALA A O 1
ATOM 850 N N . LEU A 1 106 ? -2.230 1.571 8.169 1.00 93.44 106 LEU A N 1
ATOM 851 C CA . LEU A 1 106 ? -1.967 1.117 9.531 1.00 93.44 106 LEU A CA 1
ATOM 852 C C . LEU A 1 106 ? -3.271 1.178 10.329 1.00 93.44 106 LEU A C 1
ATOM 854 O O . LEU A 1 106 ? -3.838 2.268 10.453 1.00 93.44 106 LEU A O 1
ATOM 858 N N . PRO A 1 107 ? -3.775 0.048 10.854 1.00 93.12 107 PRO A N 1
ATOM 859 C CA . PRO A 1 107 ? -5.017 0.053 11.610 1.00 93.12 107 PRO A CA 1
ATOM 860 C C . PRO A 1 107 ? -4.858 0.850 12.901 1.00 93.12 107 PRO A C 1
ATOM 862 O O . PRO A 1 107 ? -3.817 0.786 13.551 1.00 93.12 107 PRO A O 1
ATOM 865 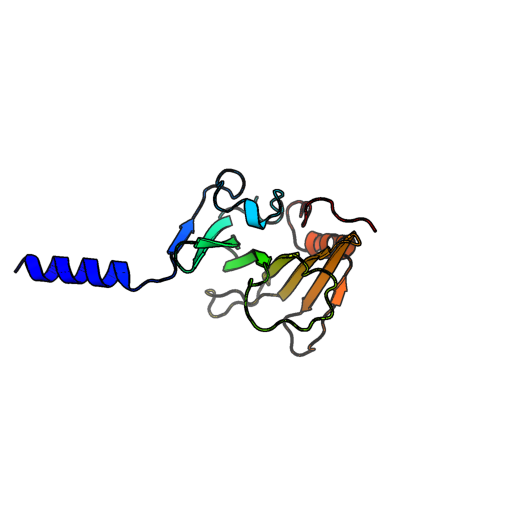N N . SER A 1 108 ? -5.909 1.562 13.303 1.00 93.25 108 SER A N 1
ATOM 866 C CA . SER A 1 108 ? -5.937 2.171 14.634 1.00 93.25 108 SER A CA 1
ATOM 867 C C . SER A 1 108 ? -6.339 1.147 15.696 1.00 93.25 108 SER A C 1
ATOM 869 O O . SER A 1 108 ? -7.118 0.223 15.435 1.00 93.25 108 SER A O 1
ATOM 871 N N . ALA A 1 109 ? -5.869 1.343 16.928 1.00 89.75 109 ALA A N 1
ATOM 872 C CA . ALA A 1 109 ? -6.237 0.476 18.045 1.00 89.75 109 ALA A CA 1
ATOM 873 C C . ALA A 1 109 ? -7.716 0.625 18.456 1.00 89.75 109 ALA A C 1
ATOM 875 O O . ALA A 1 109 ? -8.361 -0.350 18.841 1.00 89.75 109 ALA A O 1
ATOM 876 N N . SER A 1 110 ? -8.268 1.841 18.382 1.00 89.31 110 SER A N 1
ATOM 877 C CA . SER A 1 110 ? -9.556 2.176 19.007 1.00 89.31 110 SER A CA 1
ATOM 878 C C . SER A 1 110 ? -10.548 2.911 18.106 1.00 89.31 110 SER A C 1
ATOM 880 O O . SER A 1 110 ? -11.716 3.024 18.485 1.00 89.31 110 SER A O 1
ATOM 882 N N . ASN A 1 111 ? -10.154 3.364 16.912 1.00 92.06 111 ASN A N 1
ATOM 883 C CA . ASN A 1 111 ? -11.038 4.150 16.058 1.00 92.06 111 ASN A CA 1
ATOM 884 C C . ASN A 1 111 ? -11.831 3.249 15.101 1.00 92.06 111 ASN A C 1
ATOM 886 O O . ASN A 1 111 ? -11.330 2.779 14.078 1.00 92.06 111 ASN A O 1
ATOM 890 N N . TRP A 1 112 ? -13.089 2.989 15.455 1.00 93.69 112 TRP A N 1
ATOM 891 C CA . TRP A 1 112 ? -13.971 2.084 14.723 1.00 93.69 112 TRP A CA 1
ATOM 892 C C . TRP A 1 112 ? -15.342 2.706 14.481 1.00 93.69 112 TRP A C 1
ATOM 894 O O . TRP A 1 112 ? -16.031 3.113 15.417 1.00 93.69 112 TRP A O 1
ATOM 904 N N . ILE A 1 113 ? -15.806 2.654 13.234 1.00 91.12 113 ILE A N 1
ATOM 905 C CA . ILE A 1 113 ? -17.183 2.993 12.876 1.00 91.12 113 ILE A CA 1
ATOM 906 C C . ILE A 1 113 ? -18.055 1.796 13.224 1.00 91.12 113 ILE A C 1
ATOM 908 O O . ILE A 1 113 ? -18.014 0.767 12.546 1.00 91.12 113 ILE A O 1
ATOM 912 N N . VAL A 1 114 ? -18.832 1.922 14.302 1.00 86.69 114 VAL A N 1
ATOM 913 C CA . VAL A 1 114 ? -19.831 0.922 14.727 1.00 86.69 114 VAL A CA 1
ATOM 914 C C . VAL A 1 114 ? -19.220 -0.494 14.814 1.00 86.69 114 VAL A C 1
ATOM 916 O O . VAL A 1 114 ? -19.852 -1.483 14.461 1.00 86.69 114 VAL A O 1
ATOM 919 N N . LYS A 1 115 ? -17.943 -0.599 15.228 1.00 81.38 115 LYS A N 1
ATOM 920 C CA . LYS A 1 115 ? -17.154 -1.855 15.282 1.00 81.38 115 LYS A CA 1
ATOM 921 C C . LYS A 1 115 ? -17.089 -2.639 13.961 1.00 81.38 115 LYS A C 1
ATOM 923 O O . LYS A 1 115 ? -16.741 -3.817 13.956 1.00 81.38 115 LYS A O 1
ATOM 928 N N . ASN A 1 116 ? -17.424 -1.993 12.847 1.00 86.88 116 ASN A N 1
ATOM 929 C CA . ASN A 1 116 ? -17.539 -2.634 11.548 1.00 86.88 116 ASN A CA 1
ATOM 930 C C . ASN A 1 116 ? -16.460 -2.215 10.560 1.00 86.88 116 ASN A C 1
ATOM 932 O O . ASN A 1 116 ? -16.041 -3.035 9.746 1.00 86.88 116 ASN A O 1
ATOM 936 N N . VAL A 1 117 ? -16.020 -0.964 10.629 1.00 90.44 117 VAL A N 1
ATOM 937 C CA . VAL A 1 117 ? -14.958 -0.433 9.776 1.00 90.44 117 VAL A CA 1
ATOM 938 C C . VAL A 1 117 ? -13.923 0.206 10.683 1.00 90.44 117 VAL A C 1
ATOM 940 O O . VAL A 1 117 ? -14.259 1.100 11.459 1.00 90.44 117 VAL A O 1
ATOM 943 N N . ASN A 1 118 ? -12.687 -0.280 10.621 1.00 94.31 118 ASN A N 1
ATOM 944 C CA . ASN A 1 118 ? -11.571 0.370 11.292 1.00 94.31 118 ASN A CA 1
ATOM 945 C C . ASN A 1 118 ? -11.192 1.622 10.506 1.00 94.31 118 ASN A C 1
ATOM 947 O O . ASN A 1 118 ? -11.081 1.586 9.280 1.00 94.31 118 ASN A O 1
ATOM 951 N N . ILE A 1 119 ? -11.016 2.724 11.222 1.00 95.12 119 ILE A N 1
ATOM 952 C CA . ILE A 1 119 ? -10.452 3.946 10.669 1.00 95.12 119 ILE A CA 1
ATOM 953 C C . ILE A 1 119 ? -8.939 3.862 10.896 1.00 95.12 119 ILE A C 1
ATOM 955 O O . ILE A 1 119 ? -8.526 3.817 12.059 1.00 95.12 119 ILE A O 1
ATOM 959 N N . PRO A 1 120 ? -8.111 3.833 9.836 1.00 95.25 120 PRO A N 1
ATOM 960 C CA . PRO A 1 120 ? -6.662 3.747 9.970 1.00 95.25 120 PRO A CA 1
ATOM 961 C C . PRO A 1 120 ? -6.080 4.916 10.761 1.00 95.25 120 PRO A C 1
ATOM 963 O O . PRO A 1 120 ? -6.598 6.031 10.690 1.00 95.25 120 PRO A O 1
ATOM 966 N N . GLU A 1 121 ? -4.978 4.673 11.464 1.00 95.12 121 GLU A N 1
ATOM 967 C CA . GLU A 1 121 ? -4.189 5.728 12.104 1.00 95.12 121 GLU A CA 1
ATOM 968 C C . GLU A 1 121 ? -3.273 6.417 11.087 1.00 95.12 121 GLU A C 1
ATOM 970 O O . GLU A 1 121 ? -3.193 7.643 11.058 1.00 95.12 121 GLU A O 1
ATOM 975 N N . TYR A 1 122 ? -2.670 5.641 10.181 1.00 95.50 122 TYR A N 1
ATOM 976 C CA . TYR A 1 122 ? -1.872 6.163 9.074 1.00 95.50 122 TYR A CA 1
ATOM 977 C C . TYR A 1 122 ? -2.267 5.531 7.745 1.00 95.50 122 TYR A C 1
ATOM 979 O O . TYR A 1 122 ? -2.591 4.344 7.661 1.00 95.50 122 TYR A O 1
ATOM 987 N N . LEU A 1 123 ? -2.132 6.318 6.687 1.00 96.19 123 LEU A N 1
ATOM 988 C CA . LEU A 1 123 ? -1.985 5.829 5.324 1.00 96.19 123 LEU A CA 1
ATOM 989 C C . LEU A 1 123 ? -0.510 5.901 4.944 1.00 96.19 123 LEU A C 1
ATOM 991 O O . LEU A 1 123 ? 0.201 6.820 5.351 1.00 96.19 123 LEU A O 1
ATOM 995 N N . TRP A 1 124 ? -0.042 4.949 4.151 1.00 95.75 124 TRP A N 1
ATOM 996 C CA . TRP A 1 124 ? 1.335 4.942 3.678 1.00 95.75 124 TRP A CA 1
ATOM 997 C C . TRP A 1 124 ? 1.414 4.488 2.228 1.00 95.75 124 TRP A C 1
ATOM 999 O O . TRP A 1 124 ? 0.553 3.764 1.722 1.00 95.75 124 TRP A O 1
ATOM 1009 N N . ASN A 1 125 ? 2.462 4.926 1.547 1.00 95.44 125 ASN A N 1
ATOM 1010 C CA . ASN A 1 125 ? 2.822 4.410 0.245 1.00 95.44 125 ASN A CA 1
ATOM 1011 C C . ASN A 1 125 ? 4.336 4.281 0.105 1.00 95.44 125 ASN A C 1
ATOM 1013 O O . ASN A 1 125 ? 5.121 4.929 0.797 1.00 95.44 125 ASN A O 1
ATOM 1017 N N . ALA A 1 126 ? 4.735 3.426 -0.819 1.00 93.06 126 ALA A N 1
ATOM 1018 C CA . ALA A 1 126 ? 6.095 3.297 -1.283 1.00 93.06 126 ALA A CA 1
ATOM 1019 C C . ALA A 1 126 ? 6.048 3.118 -2.794 1.00 93.06 126 ALA A C 1
ATOM 1021 O O . ALA A 1 126 ? 5.138 2.475 -3.321 1.00 93.06 126 ALA A O 1
ATOM 1022 N N . TYR A 1 127 ? 7.013 3.673 -3.505 1.00 90.62 127 TYR A N 1
ATOM 1023 C CA . TYR A 1 127 ? 7.106 3.484 -4.941 1.00 90.62 127 TYR A CA 1
ATOM 1024 C C . TYR A 1 127 ? 8.555 3.417 -5.391 1.00 90.62 127 TYR A C 1
ATOM 1026 O O . TYR A 1 127 ? 9.430 4.035 -4.788 1.00 90.62 127 TYR A O 1
ATOM 1034 N N . CYS A 1 128 ? 8.773 2.684 -6.475 1.00 87.56 128 CYS A N 1
ATOM 1035 C CA . CYS A 1 128 ? 10.028 2.628 -7.205 1.00 87.56 128 CYS A CA 1
ATOM 1036 C C . CYS A 1 128 ? 9.761 2.901 -8.680 1.00 87.56 128 CYS A C 1
ATOM 1038 O O . CYS A 1 128 ? 8.951 2.209 -9.303 1.00 87.56 128 CYS A O 1
ATOM 1040 N N . CYS A 1 129 ? 10.462 3.883 -9.231 1.00 85.00 129 CYS A N 1
ATOM 1041 C CA . CYS A 1 129 ? 10.481 4.196 -10.650 1.00 85.00 129 CYS A CA 1
ATOM 1042 C C . CYS A 1 129 ? 11.738 3.587 -11.275 1.00 85.00 129 CYS A C 1
ATOM 1044 O O . CYS A 1 129 ? 12.845 3.798 -10.779 1.00 85.00 129 CYS A O 1
ATOM 1046 N N . LEU A 1 130 ? 11.554 2.846 -12.363 1.00 79.06 130 LEU A N 1
ATOM 1047 C CA . LEU A 1 130 ? 12.627 2.323 -13.198 1.00 79.06 130 LEU A CA 1
ATOM 1048 C C . LEU A 1 130 ? 12.754 3.199 -14.442 1.00 79.06 130 LEU A C 1
ATOM 1050 O O . LEU A 1 130 ? 11.811 3.287 -15.235 1.00 79.06 130 LEU A O 1
ATOM 1054 N N . ASP A 1 131 ? 13.919 3.811 -14.617 1.00 71.31 131 ASP A N 1
ATOM 1055 C CA . ASP A 1 131 ? 14.307 4.518 -15.834 1.00 71.31 131 ASP A CA 1
ATOM 1056 C C . ASP A 1 131 ? 15.644 3.967 -16.379 1.00 71.31 131 ASP A C 1
ATOM 1058 O O . ASP A 1 131 ? 16.190 2.989 -15.865 1.00 71.31 131 ASP A O 1
ATOM 1062 N N . ASN A 1 132 ? 16.172 4.558 -17.456 1.00 68.44 132 ASN A N 1
ATOM 1063 C CA . ASN A 1 132 ? 17.457 4.129 -18.027 1.00 68.44 132 ASN A CA 1
ATOM 1064 C C . ASN A 1 132 ? 18.677 4.517 -17.169 1.00 68.44 132 ASN A C 1
ATOM 1066 O O . ASN A 1 132 ? 19.764 3.995 -17.409 1.00 68.44 132 ASN A O 1
ATOM 1070 N N . ASN A 1 133 ? 18.523 5.445 -16.222 1.00 66.00 133 ASN A N 1
ATOM 1071 C CA . ASN A 1 133 ? 19.594 5.950 -15.364 1.00 66.00 133 ASN A CA 1
ATOM 1072 C C . ASN A 1 133 ? 19.669 5.202 -14.025 1.00 66.00 133 ASN A C 1
ATOM 1074 O O . ASN A 1 133 ? 20.659 5.344 -13.309 1.00 66.00 133 ASN A O 1
ATOM 1078 N N . GLY A 1 134 ? 18.657 4.400 -13.692 1.00 71.44 134 GLY A N 1
ATOM 1079 C CA . GLY A 1 134 ? 18.651 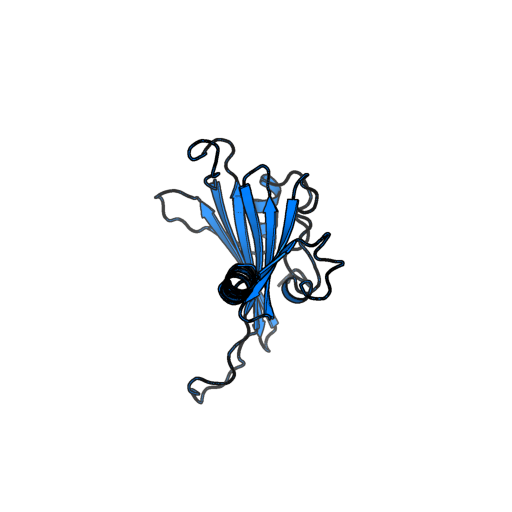3.534 -12.526 1.00 71.44 134 GLY A CA 1
ATOM 1080 C C . GLY A 1 134 ? 17.259 3.323 -11.941 1.00 71.44 134 GLY A C 1
ATOM 1081 O O . GLY A 1 134 ? 16.227 3.450 -12.598 1.00 71.44 134 GLY A O 1
ATOM 1082 N N . THR A 1 135 ? 17.246 2.939 -10.669 1.00 78.88 135 THR A N 1
ATOM 1083 C CA . THR A 1 135 ? 16.028 2.763 -9.876 1.00 78.88 135 THR A CA 1
ATOM 1084 C C . THR A 1 135 ? 15.982 3.856 -8.820 1.00 78.88 135 THR A C 1
ATOM 1086 O O . THR A 1 135 ? 16.913 3.977 -8.029 1.00 78.88 135 THR A O 1
ATOM 1089 N N . SER A 1 136 ? 14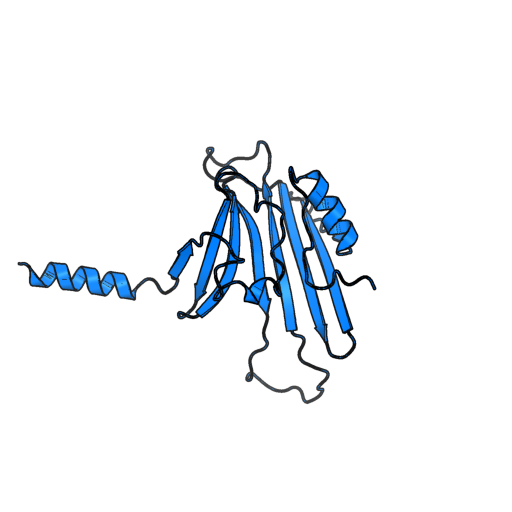.912 4.649 -8.807 1.00 85.88 136 SER A N 1
ATOM 1090 C CA . SER A 1 136 ? 14.669 5.658 -7.772 1.00 85.88 136 SER A CA 1
ATOM 1091 C C . SER A 1 136 ? 13.439 5.270 -6.969 1.00 85.88 136 SER A C 1
ATOM 1093 O O . SER A 1 136 ? 12.364 5.077 -7.541 1.00 85.88 136 SER A O 1
ATOM 1095 N N . CYS A 1 137 ? 13.590 5.149 -5.651 1.00 87.25 137 CYS A N 1
ATOM 1096 C CA . CYS A 1 137 ? 12.517 4.731 -4.760 1.00 87.25 137 CYS A CA 1
ATOM 1097 C C . CYS A 1 137 ? 12.319 5.706 -3.605 1.00 87.25 137 CYS A C 1
ATOM 1099 O O . CYS A 1 137 ? 13.279 6.235 -3.047 1.00 87.25 137 CYS A O 1
ATOM 1101 N N . ALA A 1 138 ? 11.068 5.894 -3.200 1.00 91.94 138 ALA A N 1
ATOM 1102 C CA . ALA A 1 138 ? 10.719 6.718 -2.054 1.00 91.94 138 ALA A CA 1
ATOM 1103 C C . ALA A 1 138 ? 9.444 6.217 -1.374 1.00 91.94 138 ALA A C 1
ATOM 1105 O O . ALA A 1 138 ? 8.645 5.475 -1.951 1.00 91.94 138 ALA A O 1
ATOM 1106 N N . GLY A 1 139 ? 9.264 6.642 -0.129 1.00 94.88 139 GLY A N 1
ATOM 1107 C CA . GLY A 1 139 ? 8.103 6.340 0.688 1.00 94.88 139 GLY A CA 1
ATOM 1108 C C . GLY A 1 139 ? 7.460 7.598 1.246 1.00 94.88 139 GLY A C 1
ATOM 1109 O O . GLY A 1 139 ? 8.112 8.634 1.402 1.00 94.88 139 GLY A O 1
ATOM 1110 N N . ALA A 1 140 ? 6.179 7.515 1.576 1.00 97.12 140 ALA A N 1
ATOM 1111 C CA . ALA A 1 140 ? 5.521 8.538 2.364 1.00 97.12 140 ALA A CA 1
ATOM 1112 C C . ALA A 1 140 ? 4.480 7.946 3.310 1.00 97.12 140 ALA A C 1
ATOM 1114 O O . ALA A 1 140 ? 3.931 6.867 3.088 1.00 97.12 140 ALA A O 1
ATOM 1115 N N . THR A 1 141 ? 4.203 8.691 4.374 1.00 97.12 141 THR A N 1
ATOM 1116 C CA . THR A 1 141 ? 3.142 8.381 5.333 1.00 97.12 141 THR A CA 1
ATOM 1117 C C . THR A 1 141 ? 2.328 9.632 5.608 1.00 97.12 141 THR A C 1
ATOM 1119 O O . THR A 1 141 ? 2.871 10.740 5.613 1.00 97.12 141 THR A O 1
ATOM 1122 N N . ALA A 1 142 ? 1.042 9.454 5.859 1.00 96.88 142 ALA A N 1
ATOM 1123 C CA . ALA A 1 142 ? 0.132 10.504 6.270 1.00 96.88 142 ALA A CA 1
ATOM 1124 C C . ALA A 1 142 ? -0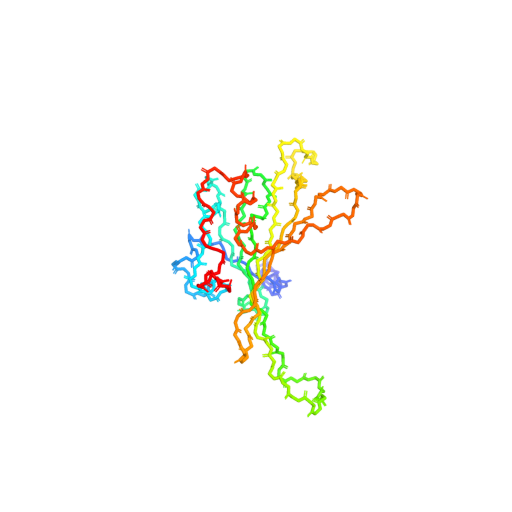.631 10.025 7.502 1.00 96.88 142 ALA A C 1
ATOM 1126 O O . ALA A 1 142 ? -1.221 8.942 7.483 1.00 96.88 142 ALA A O 1
ATOM 1127 N N . LEU A 1 143 ? -0.603 10.828 8.564 1.00 95.88 143 LEU A N 1
ATOM 1128 C CA . LEU A 1 143 ? -1.452 10.608 9.729 1.00 95.88 143 LEU A CA 1
ATOM 1129 C C . LEU A 1 143 ? -2.896 10.942 9.333 1.00 95.88 143 LEU A C 1
ATOM 1131 O O . LEU A 1 143 ? -3.136 11.940 8.654 1.00 95.88 143 LEU A O 1
ATOM 1135 N N . ASN A 1 144 ? -3.848 10.099 9.724 1.00 93.69 144 ASN A N 1
ATOM 1136 C CA . ASN A 1 144 ? -5.252 10.250 9.354 1.00 93.69 144 ASN A CA 1
ATOM 1137 C C . ASN A 1 144 ? -5.959 11.294 10.239 1.00 93.69 144 ASN A C 1
ATOM 1139 O O . ASN A 1 144 ? -6.798 10.974 11.084 1.00 93.69 144 ASN A O 1
ATOM 1143 N N . THR A 1 145 ? -5.549 12.548 10.079 1.00 93.06 145 THR A N 1
ATOM 1144 C CA . THR A 1 145 ? -5.967 13.712 10.865 1.00 93.06 145 THR A CA 1
ATOM 1145 C C . THR A 1 145 ? -6.066 14.956 9.980 1.00 93.06 145 THR A C 1
ATOM 1147 O O . THR A 1 145 ? -5.468 15.044 8.910 1.00 93.06 145 THR A O 1
ATOM 1150 N N . GLU A 1 146 ? -6.745 15.989 10.478 1.00 92.62 146 GLU A N 1
ATOM 1151 C CA . GLU A 1 146 ? -6.935 17.273 9.778 1.00 92.62 146 GLU A CA 1
ATOM 1152 C C . GLU A 1 146 ? -5.658 18.127 9.654 1.00 92.62 146 GLU A C 1
ATOM 1154 O O . GLU A 1 146 ? -5.685 19.237 9.124 1.00 92.62 146 GLU A O 1
ATOM 1159 N N . GLN A 1 147 ? -4.514 17.645 10.152 1.00 91.44 147 GLN A N 1
ATOM 1160 C CA . GLN A 1 147 ? -3.253 18.387 10.073 1.00 91.44 147 GLN A CA 1
ATOM 1161 C C . GLN A 1 147 ? -2.671 18.416 8.652 1.00 91.44 147 GLN A C 1
ATOM 1163 O O . GLN A 1 147 ? -1.782 19.224 8.390 1.00 91.44 147 GLN A O 1
ATOM 1168 N N . ASN A 1 148 ? -3.169 17.567 7.740 1.00 89.94 148 ASN A N 1
ATOM 1169 C CA . ASN A 1 148 ? -2.783 17.525 6.323 1.00 89.94 148 ASN A CA 1
ATOM 1170 C C . ASN A 1 148 ? -1.264 17.420 6.094 1.00 89.94 148 ASN A C 1
ATOM 1172 O O . ASN A 1 148 ? -0.718 17.965 5.132 1.00 89.94 148 ASN A O 1
ATOM 1176 N N . TRP A 1 149 ? -0.569 16.716 6.989 1.00 93.31 149 TRP A N 1
ATOM 1177 C CA . TRP A 1 149 ? 0.877 16.548 6.933 1.00 93.31 149 TRP A CA 1
ATOM 1178 C C . TRP A 1 149 ? 1.265 15.217 6.287 1.00 93.31 149 TRP A C 1
ATOM 1180 O O . TRP A 1 149 ? 0.784 14.156 6.686 1.00 93.31 149 TRP A O 1
ATOM 1190 N N . VAL A 1 150 ? 2.191 15.275 5.324 1.00 95.62 150 VAL A N 1
ATOM 1191 C CA . VAL A 1 150 ? 2.773 14.096 4.670 1.00 95.62 150 VAL A CA 1
ATOM 1192 C C . VAL A 1 150 ? 4.256 14.012 5.011 1.00 95.62 150 VAL A C 1
ATOM 1194 O O . VAL A 1 150 ? 5.054 14.847 4.582 1.00 95.62 150 VAL A O 1
ATOM 1197 N N . GLY A 1 151 ? 4.634 12.977 5.757 1.00 95.62 151 GLY A N 1
ATOM 1198 C CA . GLY A 1 151 ? 6.030 12.638 6.009 1.00 95.62 151 GLY A CA 1
ATOM 1199 C C . GLY A 1 151 ? 6.623 11.926 4.798 1.00 95.62 151 GLY A C 1
ATOM 1200 O O . GLY A 1 151 ? 6.060 10.936 4.334 1.00 95.62 151 GLY A O 1
ATOM 1201 N N . ARG A 1 152 ? 7.746 12.427 4.279 1.00 96.50 152 ARG A N 1
ATOM 1202 C CA . ARG A 1 152 ? 8.510 11.805 3.186 1.00 96.50 152 ARG A CA 1
ATOM 1203 C C . ARG A 1 152 ? 9.673 11.008 3.765 1.00 96.50 152 ARG A C 1
ATOM 1205 O O . ARG A 1 152 ? 10.340 11.490 4.673 1.00 96.50 152 ARG A O 1
ATOM 1212 N N . TYR A 1 153 ? 9.923 9.832 3.206 1.00 94.62 153 TYR A N 1
ATOM 1213 C CA . TYR A 1 153 ? 10.896 8.870 3.711 1.00 94.62 153 TYR A CA 1
ATOM 1214 C C . TYR A 1 153 ? 11.711 8.260 2.571 1.00 94.62 153 TYR A C 1
ATOM 1216 O O . TYR A 1 153 ? 11.218 8.087 1.451 1.00 94.62 153 TYR A O 1
ATOM 1224 N N . THR A 1 154 ? 12.946 7.867 2.879 1.00 93.31 154 THR A N 1
ATOM 1225 C CA . THR A 1 154 ? 13.634 6.843 2.086 1.00 93.31 154 THR A CA 1
ATOM 1226 C C . THR A 1 154 ? 12.937 5.493 2.296 1.00 93.31 154 THR A C 1
ATOM 1228 O O . THR A 1 154 ? 12.165 5.318 3.243 1.00 93.31 154 THR A O 1
ATOM 1231 N N . ILE A 1 155 ? 13.196 4.503 1.438 1.00 90.25 155 ILE A N 1
ATOM 1232 C CA . ILE A 1 155 ? 12.624 3.160 1.638 1.00 90.25 155 ILE A CA 1
ATOM 1233 C C . ILE A 1 155 ? 13.112 2.538 2.954 1.00 90.25 155 ILE A C 1
ATOM 1235 O O . ILE A 1 155 ? 12.321 1.910 3.657 1.00 90.25 155 ILE A O 1
ATOM 1239 N N . ALA A 1 156 ? 14.376 2.758 3.328 1.00 89.81 156 ALA A N 1
ATOM 1240 C CA . ALA A 1 156 ? 14.933 2.280 4.591 1.00 89.81 156 ALA A CA 1
ATOM 1241 C C . ALA A 1 156 ? 14.214 2.891 5.803 1.00 89.81 156 ALA A C 1
ATOM 1243 O O . ALA A 1 156 ? 13.780 2.157 6.696 1.00 89.81 156 ALA A O 1
ATOM 1244 N N . ASP A 1 157 ? 14.014 4.211 5.799 1.00 93.44 157 ASP A N 1
ATOM 1245 C CA . ASP A 1 157 ? 13.344 4.904 6.901 1.00 93.44 157 ASP A CA 1
ATOM 1246 C C . ASP A 1 157 ? 11.859 4.544 6.977 1.00 93.44 157 ASP A C 1
ATOM 1248 O O . ASP A 1 157 ? 11.321 4.369 8.070 1.00 93.44 157 ASP A O 1
ATOM 1252 N N . LEU A 1 158 ? 11.197 4.364 5.829 1.00 93.38 158 LEU A N 1
ATOM 1253 C CA . LEU A 1 158 ? 9.815 3.894 5.797 1.00 93.38 158 LEU A CA 1
ATOM 1254 C C . LEU A 1 158 ? 9.708 2.491 6.399 1.00 93.38 158 LEU A C 1
ATOM 1256 O O . LEU A 1 158 ? 8.835 2.245 7.225 1.00 93.38 158 LEU A O 1
ATOM 1260 N N . MET A 1 159 ? 10.600 1.565 6.037 1.00 90.38 159 MET A N 1
ATOM 1261 C CA . MET A 1 159 ? 10.615 0.232 6.644 1.00 90.38 159 MET A CA 1
ATOM 1262 C C . MET A 1 159 ? 10.853 0.307 8.157 1.00 90.38 159 MET A C 1
ATOM 1264 O O . MET A 1 159 ? 10.205 -0.419 8.910 1.00 90.38 159 MET A O 1
ATOM 1268 N N . ALA A 1 160 ? 11.745 1.189 8.618 1.00 91.56 160 ALA A N 1
ATOM 1269 C CA . ALA A 1 160 ? 11.977 1.416 10.043 1.00 91.56 160 ALA A CA 1
ATOM 1270 C C . ALA A 1 160 ? 10.736 1.983 10.754 1.00 91.56 160 ALA A C 1
ATOM 1272 O O . ALA A 1 160 ? 10.431 1.567 11.871 1.00 91.56 160 ALA A O 1
ATOM 1273 N N . PHE A 1 161 ? 9.992 2.877 10.100 1.00 93.31 161 PHE A N 1
ATOM 1274 C CA . PHE A 1 161 ? 8.715 3.386 10.592 1.00 93.31 161 PHE A CA 1
ATOM 1275 C C . PHE A 1 161 ? 7.664 2.271 10.696 1.00 93.31 161 PHE A C 1
ATOM 1277 O O . PHE A 1 161 ? 7.115 2.040 11.769 1.00 93.31 161 PHE A O 1
ATOM 1284 N N . LEU A 1 162 ? 7.435 1.515 9.618 1.00 91.56 162 LEU A N 1
ATOM 1285 C CA . LEU A 1 162 ? 6.427 0.448 9.575 1.00 91.56 162 LEU A CA 1
ATOM 1286 C C . LEU A 1 162 ? 6.702 -0.668 10.595 1.00 91.56 162 LEU A C 1
ATOM 1288 O O . LEU A 1 162 ? 5.767 -1.227 11.165 1.00 91.56 162 LEU A O 1
ATOM 1292 N N . ARG A 1 163 ? 7.980 -0.958 10.883 1.00 89.31 163 ARG A N 1
ATOM 1293 C CA . ARG A 1 163 ? 8.387 -1.936 11.909 1.00 89.31 163 ARG A CA 1
ATOM 1294 C C . ARG A 1 163 ? 7.865 -1.604 13.306 1.00 89.31 163 ARG A C 1
ATOM 1296 O O . ARG A 1 163 ? 7.676 -2.525 14.089 1.00 89.31 163 ARG A O 1
ATOM 1303 N N . GLN A 1 164 ? 7.604 -0.335 13.616 1.00 89.75 164 GLN A N 1
ATOM 1304 C CA . GLN A 1 164 ? 7.057 0.069 14.919 1.00 89.75 164 GLN A CA 1
ATOM 1305 C C . GLN A 1 164 ? 5.619 -0.425 15.127 1.00 89.75 164 GLN A C 1
ATOM 1307 O O . GLN A 1 164 ? 5.175 -0.570 16.261 1.00 89.75 164 GLN A O 1
ATOM 1312 N N . TYR A 1 165 ? 4.914 -0.719 14.033 1.00 87.19 165 TYR A N 1
ATOM 1313 C CA . TYR A 1 165 ? 3.515 -1.145 14.019 1.00 87.19 165 TYR A CA 1
ATOM 1314 C C . TYR A 1 165 ? 3.349 -2.610 13.595 1.00 87.19 165 TYR A C 1
ATOM 1316 O O . TYR A 1 165 ? 2.231 -3.085 13.396 1.00 87.19 165 TYR A O 1
ATOM 1324 N N . ALA A 1 166 ? 4.455 -3.337 13.424 1.00 81.38 166 ALA A N 1
ATOM 1325 C CA . ALA A 1 166 ? 4.450 -4.711 12.956 1.00 81.38 166 ALA A CA 1
ATOM 1326 C C . ALA A 1 166 ? 4.833 -5.675 14.085 1.00 81.38 166 ALA A C 1
ATOM 1328 O O . ALA A 1 166 ? 5.877 -5.541 14.713 1.00 81.38 166 ALA A O 1
ATOM 1329 N N . ASN A 1 167 ? 4.019 -6.715 14.282 1.00 74.56 167 ASN A N 1
ATOM 1330 C CA . ASN A 1 167 ? 4.352 -7.841 15.167 1.00 74.56 167 ASN A CA 1
ATOM 1331 C C . ASN A 1 167 ? 5.291 -8.865 14.493 1.00 74.56 167 ASN A C 1
ATOM 1333 O O . ASN A 1 167 ? 5.682 -9.855 15.106 1.00 74.56 167 ASN A O 1
ATOM 1337 N N . SER A 1 168 ? 5.617 -8.653 13.217 1.00 72.81 168 SER A N 1
ATOM 1338 C CA . SER A 1 168 ? 6.451 -9.510 12.375 1.00 72.81 168 SER A CA 1
ATOM 1339 C C . SER A 1 168 ? 7.459 -8.648 11.606 1.00 72.81 168 SER A C 1
ATOM 1341 O O . SER A 1 168 ? 7.225 -7.447 11.435 1.00 72.81 168 SER A O 1
ATOM 1343 N N . PRO A 1 169 ? 8.570 -9.215 11.104 1.00 78.38 169 PRO A N 1
ATOM 1344 C CA . PRO A 1 169 ? 9.449 -8.478 10.206 1.00 78.38 169 PRO A CA 1
ATOM 1345 C C . PRO A 1 169 ? 8.659 -7.944 9.006 1.00 78.38 169 PRO A C 1
ATOM 1347 O O . PRO A 1 169 ? 7.822 -8.639 8.431 1.00 78.38 169 PRO A O 1
ATOM 1350 N N . VAL A 1 170 ? 8.923 -6.686 8.639 1.00 79.69 170 VAL A N 1
ATOM 1351 C CA . VAL A 1 170 ? 8.268 -6.051 7.483 1.00 79.69 170 VAL A CA 1
ATOM 1352 C C . VAL A 1 170 ? 8.723 -6.700 6.164 1.00 79.69 170 VAL A C 1
ATOM 1354 O O . VAL A 1 170 ? 7.972 -6.748 5.190 1.00 79.69 170 VAL A O 1
ATOM 1357 N N . GLY A 1 171 ? 9.934 -7.265 6.156 1.00 77.19 171 GLY A N 1
ATOM 1358 C CA . GLY A 1 171 ? 10.594 -7.755 4.951 1.00 77.19 171 GLY A CA 1
ATOM 1359 C C . GLY A 1 171 ? 11.051 -6.610 4.046 1.00 77.19 171 GLY A C 1
ATOM 1360 O O . GLY A 1 171 ? 11.048 -5.443 4.440 1.00 77.19 171 GLY A O 1
ATOM 1361 N N . GLU A 1 172 ? 11.477 -6.957 2.837 1.00 81.38 172 GLU A N 1
ATOM 1362 C CA . GLU A 1 172 ? 11.783 -5.980 1.792 1.00 81.38 172 GLU A CA 1
ATOM 1363 C C . GLU A 1 172 ? 10.497 -5.548 1.086 1.00 81.38 172 GLU A C 1
ATOM 1365 O O . GLU A 1 172 ? 9.650 -6.387 0.771 1.00 81.38 172 GLU A O 1
ATOM 1370 N N . LEU A 1 173 ? 10.360 -4.248 0.817 1.00 82.81 173 LEU A N 1
ATOM 1371 C CA . LEU A 1 173 ? 9.210 -3.721 0.078 1.00 82.81 173 LEU A CA 1
ATOM 1372 C C . LEU A 1 173 ? 9.369 -3.904 -1.440 1.00 82.81 173 LEU A C 1
ATOM 1374 O O . LEU A 1 173 ? 8.381 -4.108 -2.137 1.00 82.81 173 LEU A O 1
ATOM 1378 N N . PHE A 1 174 ? 10.599 -3.866 -1.962 1.00 80.38 174 PHE A N 1
ATOM 1379 C CA . PHE A 1 174 ? 10.881 -3.978 -3.396 1.00 80.38 174 PHE A CA 1
ATOM 1380 C C . PHE A 1 174 ? 12.070 -4.905 -3.672 1.00 80.38 174 PHE A C 1
ATOM 1382 O O . PHE A 1 174 ? 12.884 -5.172 -2.792 1.00 80.38 174 PHE A O 1
ATOM 1389 N N . PHE A 1 175 ? 12.171 -5.420 -4.901 1.00 65.19 175 PHE A N 1
ATOM 1390 C CA . PHE A 1 175 ? 13.309 -6.233 -5.331 1.00 65.19 175 PHE A CA 1
ATOM 1391 C C . PHE A 1 175 ? 14.544 -5.346 -5.511 1.00 65.19 175 PHE A C 1
ATOM 1393 O O . PHE A 1 175 ? 14.468 -4.372 -6.252 1.00 65.19 175 PHE A O 1
ATOM 1400 N N . ASN A 1 176 ? 15.663 -5.705 -4.865 1.00 58.72 176 ASN A N 1
ATOM 1401 C CA . ASN A 1 176 ? 16.808 -4.811 -4.663 1.00 58.72 176 ASN A CA 1
ATOM 1402 C C . ASN A 1 176 ? 16.333 -3.542 -3.951 1.00 58.72 176 ASN A C 1
ATOM 1404 O O . ASN A 1 176 ? 16.062 -2.543 -4.609 1.00 58.72 176 ASN A O 1
ATOM 1408 N N . ASN A 1 177 ? 16.200 -3.597 -2.618 1.00 54.69 177 ASN A N 1
ATOM 1409 C CA . ASN A 1 177 ? 16.074 -2.407 -1.772 1.00 54.69 177 ASN A CA 1
ATOM 1410 C C . ASN A 1 177 ? 17.182 -1.436 -2.167 1.00 54.69 177 ASN A C 1
ATOM 1412 O O . ASN A 1 177 ? 18.289 -1.570 -1.662 1.00 54.69 177 ASN A O 1
ATOM 1416 N N . SER A 1 178 ? 16.913 -0.548 -3.118 1.00 50.53 178 SER A N 1
ATOM 1417 C CA . SER A 1 178 ? 17.908 0.275 -3.779 1.00 50.53 178 SER A CA 1
ATOM 1418 C C . SER A 1 178 ? 18.474 1.233 -2.744 1.00 50.53 178 SER A C 1
ATOM 1420 O O . SER A 1 178 ? 17.952 2.327 -2.542 1.00 50.53 178 SER A O 1
ATOM 1422 N N . GLU A 1 179 ? 19.496 0.750 -2.043 1.00 40.34 179 GLU A N 1
ATOM 1423 C CA . GLU A 1 179 ? 20.614 1.522 -1.551 1.00 40.34 179 GLU A CA 1
ATOM 1424 C C . GLU A 1 179 ? 21.137 2.274 -2.774 1.00 40.34 179 GLU A C 1
ATOM 1426 O O . GLU A 1 179 ? 21.774 1.705 -3.663 1.00 40.34 179 GLU A O 1
ATOM 1431 N N . ALA A 1 180 ? 20.719 3.530 -2.869 1.00 33.34 180 ALA A N 1
ATOM 1432 C CA . ALA A 1 180 ? 21.549 4.562 -3.454 1.00 33.34 180 ALA A CA 1
ATOM 1433 C C . ALA A 1 180 ? 22.476 5.074 -2.348 1.00 33.34 180 ALA A C 1
ATOM 1435 O O . ALA A 1 180 ? 21.966 5.264 -1.217 1.00 33.34 180 ALA A O 1
#

Radius of gyration: 19.45 Å; chains: 1; bounding box: 63×42×48 Å

Secondary structure (DSSP, 8-state):
--HHHHHHHHHHHTS----EEEES-TTT-TTTGGGGTT----TTTTSTTEEEEEEEETTEEEEEEEEETTTTEEEEEEEEE---S-S---S------EEEEEEEEEEEEEEEETTTEEEEEEEEEEEEEEETTEEEEEEEEEESSTT--EEEE-HHHHHHHHHTT-SS----SSSS----

InterPro domains:
  IPR039015 Endonuclease domain-containing 1 protein [PTHR21472] (7-98)
  IPR044925 His-Me finger superfamily [SSF54060] (50-164)
  IPR044929 DNA/RNA non-specific endonuclease superfamily [G3DSA:3.40.570.10] (31-97)
  IPR044929 DNA/RNA non-specific endonuclease superfamily [G3DSA:3.40.570.10] (98-167)

Foldseek 3Di:
DPPVVVVVVVVVVPPDQKDKDWDPDCQPPPQRCVQQQNDDWPFLVPPVQWTWIFIDGNNHTFKIFTARPQLRWTQKMKGKDDDDPDDDDPPPDFFDKIKIKIKTFQFDPPADDVVPHTDGQKIKMKMWIDGPVGIDIWMWMDGPDPPPDIHIGQQVVVLVVVVVRTPDRRHHRHDPSDPD